Protein AF-A0A8J6YU55-F1 (afdb_monomer)

Secondary structure (DSSP, 8-state):
------TT-SSS-GGGS--SSTT---------EEEEETTEEEEE-

Mean predicted aligned error: 2.54 Å

pLDDT: mean 97.3, std 2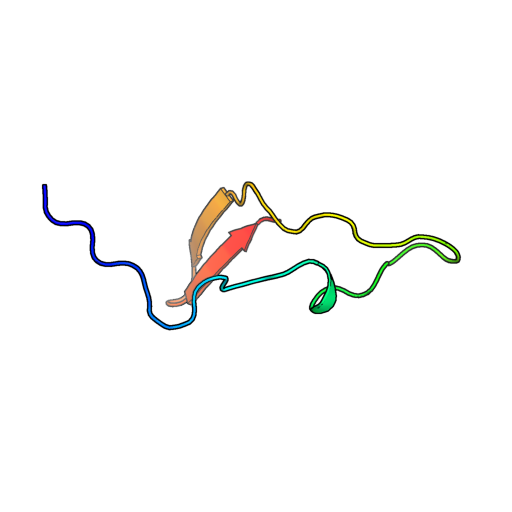.84, range [80.31, 98.75]

Sequence (45 aa):
MRVERYLENPIITPEMVKPYHEGFEVIGAFNAGVAQYNGEILLVL

Foldseek 3Di:
DDDDDDPCPVPDAQVNDDDPDPPDGRHDDDDFDWDDDPNDIDTHD

Structure (mmCIF, N/CA/C/O backbone):
data_AF-A0A8J6YU55-F1
#
_entry.id   AF-A0A8J6YU55-F1
#
loop_
_atom_site.group_PDB
_atom_site.id
_atom_site.type_symbol
_atom_site.label_atom_id
_atom_site.label_alt_id
_atom_site.label_comp_id
_atom_site.label_asym_id
_atom_site.label_entity_id
_atom_site.label_seq_id
_atom_site.pdbx_PDB_ins_code
_atom_site.Cartn_x
_atom_site.Cartn_y
_atom_site.Cartn_z
_atom_site.occupancy
_atom_site.B_iso_or_equiv
_atom_site.auth_seq_id
_atom_site.auth_comp_id
_atom_site.auth_asym_id
_atom_site.auth_atom_id
_atom_site.pdbx_PDB_model_num
ATOM 1 N N . MET A 1 1 ? -13.533 23.185 7.433 1.00 80.31 1 MET A N 1
ATOM 2 C CA . MET A 1 1 ? -13.044 21.862 7.877 1.00 80.31 1 MET A CA 1
ATOM 3 C C . MET A 1 1 ? -11.543 21.972 8.093 1.00 80.31 1 MET A C 1
ATOM 5 O O . MET A 1 1 ? -10.866 22.443 7.188 1.00 80.31 1 MET A O 1
ATOM 9 N N . ARG A 1 2 ? -11.029 21.629 9.278 1.00 92.31 2 ARG A N 1
ATOM 10 C CA . ARG A 1 2 ? -9.581 21.535 9.515 1.00 92.31 2 ARG A CA 1
ATOM 11 C C . ARG A 1 2 ? -9.170 20.098 9.211 1.00 92.31 2 ARG A C 1
ATOM 13 O O . ARG A 1 2 ? -9.736 19.183 9.794 1.00 92.31 2 ARG A O 1
ATOM 20 N N . VAL A 1 3 ? -8.259 19.913 8.260 1.00 95.62 3 VAL A N 1
ATOM 21 C CA . VAL A 1 3 ? -7.744 18.591 7.889 1.00 95.62 3 VAL A CA 1
ATOM 22 C C . VAL A 1 3 ? -6.437 18.375 8.631 1.00 95.62 3 VAL A C 1
ATOM 24 O O . VAL A 1 3 ? -5.489 19.134 8.437 1.00 95.62 3 VAL A O 1
ATOM 27 N N . GLU A 1 4 ? -6.391 17.343 9.461 1.00 96.31 4 GLU A N 1
ATOM 28 C CA . GLU A 1 4 ? -5.166 16.892 10.110 1.00 96.31 4 GLU A CA 1
ATOM 29 C C . GLU A 1 4 ? -4.631 15.707 9.315 1.00 96.31 4 GLU A C 1
ATOM 31 O O . GLU A 1 4 ? -5.248 14.646 9.248 1.00 96.31 4 GLU A O 1
ATOM 36 N N . ARG A 1 5 ? -3.516 15.929 8.619 1.00 97.12 5 ARG A N 1
ATOM 37 C CA . ARG A 1 5 ? -2.818 14.858 7.912 1.00 97.12 5 ARG A CA 1
ATOM 38 C C . ARG A 1 5 ? -1.922 14.149 8.906 1.00 97.12 5 ARG A C 1
ATOM 40 O O . ARG A 1 5 ? -1.248 14.805 9.695 1.00 97.12 5 ARG A O 1
ATOM 47 N N . TYR A 1 6 ? -1.912 12.827 8.827 1.00 97.69 6 TYR A N 1
ATOM 48 C CA . TYR A 1 6 ? -0.993 12.030 9.618 1.00 97.69 6 TYR A CA 1
ATOM 49 C C . TYR A 1 6 ? 0.458 12.393 9.261 1.00 97.69 6 TYR A C 1
ATOM 51 O O . TYR A 1 6 ? 0.739 12.654 8.086 1.00 97.69 6 TYR A O 1
ATOM 59 N N . LEU A 1 7 ? 1.339 12.476 10.263 1.00 97.94 7 LEU A N 1
ATOM 60 C CA . LEU A 1 7 ? 2.714 12.968 10.117 1.00 97.94 7 LEU A CA 1
ATOM 61 C C . LEU A 1 7 ? 3.549 12.027 9.235 1.00 97.94 7 LEU A C 1
ATOM 63 O O . LEU A 1 7 ? 4.403 12.473 8.479 1.00 97.94 7 LEU A O 1
ATOM 67 N N . GLU A 1 8 ? 3.237 10.741 9.295 1.00 97.19 8 GLU A N 1
ATOM 68 C CA . GLU A 1 8 ? 3.901 9.637 8.620 1.00 97.19 8 GLU A CA 1
ATOM 69 C C . GLU A 1 8 ? 3.358 9.415 7.204 1.00 97.19 8 GLU A C 1
ATOM 71 O O . GLU A 1 8 ? 3.752 8.467 6.535 1.00 97.19 8 GLU A O 1
ATOM 76 N N . ASN A 1 9 ? 2.458 10.275 6.714 1.00 97.00 9 ASN A N 1
ATOM 77 C CA . ASN A 1 9 ? 2.057 10.210 5.315 1.00 97.00 9 ASN A CA 1
ATOM 78 C C . ASN A 1 9 ? 3.242 10.533 4.383 1.00 97.00 9 ASN A C 1
ATOM 80 O O . ASN A 1 9 ? 3.920 11.541 4.600 1.00 97.00 9 ASN A O 1
ATOM 84 N N . PRO A 1 10 ? 3.419 9.773 3.283 1.00 97.12 10 PRO A N 1
ATOM 85 C CA . PRO A 1 10 ? 2.606 8.628 2.846 1.00 97.12 10 PRO A CA 1
ATOM 86 C C . PRO A 1 10 ? 2.868 7.348 3.663 1.00 97.12 10 PRO A C 1
ATOM 88 O O . PRO A 1 10 ? 4.010 6.936 3.824 1.00 97.12 10 PRO A O 1
ATOM 91 N N . ILE A 1 11 ? 1.797 6.686 4.118 1.00 97.25 11 ILE A N 1
ATOM 92 C CA . ILE A 1 11 ? 1.906 5.489 4.975 1.00 97.25 11 ILE A CA 1
ATOM 93 C C . ILE A 1 11 ? 2.424 4.238 4.24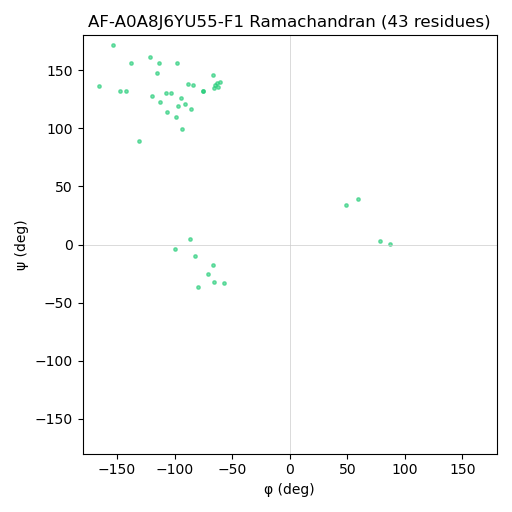8 1.00 97.25 11 ILE A C 1
ATOM 95 O O . ILE A 1 11 ? 2.970 3.350 4.894 1.00 97.25 11 ILE A O 1
ATOM 99 N N . ILE A 1 12 ? 2.242 4.156 2.924 1.00 98.00 12 ILE A N 1
ATOM 100 C CA . ILE A 1 12 ? 2.785 3.101 2.057 1.00 98.00 12 ILE A CA 1
ATOM 101 C C . ILE A 1 12 ? 3.195 3.757 0.734 1.00 98.00 12 ILE A C 1
ATOM 103 O O . ILE A 1 12 ? 2.416 4.520 0.157 1.00 98.00 12 ILE A O 1
ATOM 107 N N . THR A 1 13 ? 4.405 3.466 0.254 1.00 98.19 13 THR A N 1
ATOM 108 C CA . THR A 1 13 ? 4.905 3.898 -1.063 1.00 98.19 13 THR A CA 1
ATOM 109 C C . THR A 1 13 ? 5.292 2.685 -1.919 1.00 98.19 13 THR A C 1
ATOM 111 O O . THR A 1 13 ? 5.475 1.595 -1.370 1.00 98.19 13 THR A O 1
ATOM 114 N N . PRO A 1 14 ? 5.418 2.822 -3.255 1.00 98.31 14 PRO A N 1
ATOM 115 C CA . PRO A 1 14 ? 5.788 1.702 -4.124 1.00 98.31 14 PRO A CA 1
ATOM 116 C C . PRO A 1 14 ? 7.119 1.039 -3.738 1.00 98.31 14 PRO A C 1
ATOM 118 O O . PRO A 1 14 ? 7.248 -0.178 -3.820 1.00 98.31 14 PRO A O 1
ATOM 121 N N . GLU A 1 15 ? 8.080 1.813 -3.229 1.00 97.81 15 GLU A N 1
ATOM 122 C CA . GLU A 1 15 ? 9.406 1.338 -2.814 1.00 97.81 15 GLU A CA 1
ATOM 123 C C . GLU A 1 15 ? 9.356 0.402 -1.597 1.00 97.81 15 GLU A C 1
ATOM 125 O O . GLU A 1 15 ? 10.308 -0.335 -1.340 1.00 97.81 15 GLU A O 1
ATOM 130 N N . MET A 1 16 ? 8.250 0.410 -0.847 1.00 98.00 16 MET A N 1
ATOM 131 C CA . MET A 1 16 ? 8.025 -0.486 0.290 1.00 98.00 16 MET A CA 1
ATOM 132 C C . MET A 1 16 ? 7.511 -1.870 -0.141 1.00 98.00 16 MET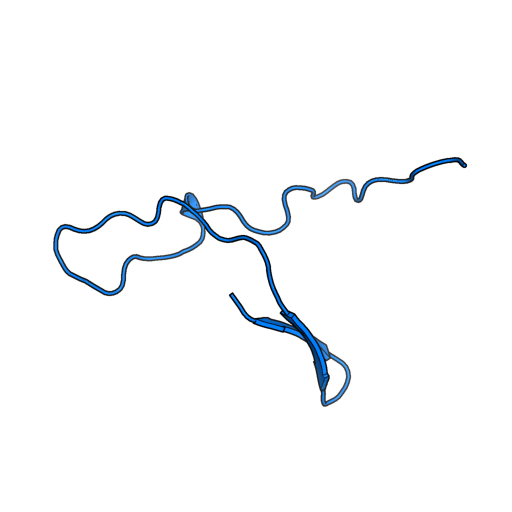 A C 1
ATOM 134 O O . MET A 1 16 ? 7.456 -2.782 0.684 1.00 98.00 16 MET A O 1
ATOM 138 N N . VAL A 1 17 ? 7.130 -2.049 -1.412 1.00 98.00 17 VAL A N 1
ATOM 139 C CA . VAL A 1 17 ? 6.518 -3.278 -1.932 1.00 98.00 17 VAL A CA 1
ATOM 140 C C . VAL A 1 1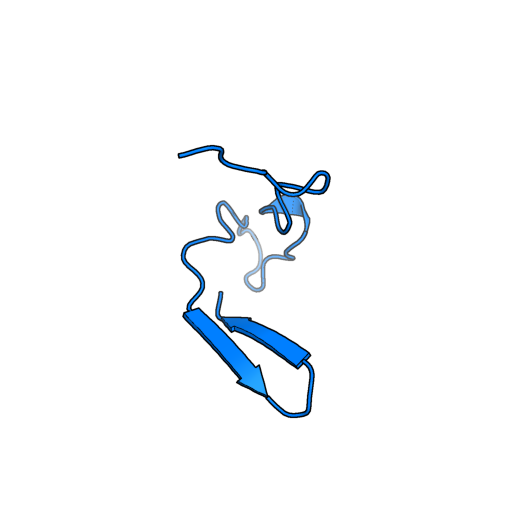7 ? 7.463 -3.956 -2.917 1.00 98.00 17 VAL A C 1
ATOM 142 O O . VAL A 1 17 ? 7.855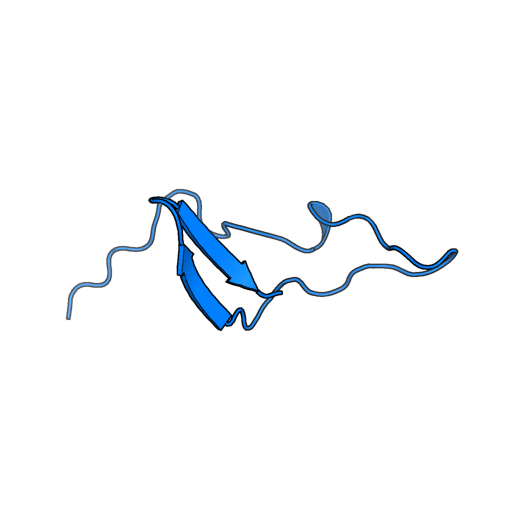 -3.397 -3.938 1.00 98.00 17 VAL A O 1
ATOM 145 N N . LYS A 1 18 ? 7.816 -5.212 -2.635 1.00 97.62 18 LYS A N 1
ATOM 146 C CA . LYS A 1 18 ? 8.637 -6.004 -3.552 1.00 97.62 18 LYS A CA 1
ATOM 147 C C . LYS A 1 18 ? 7.790 -6.472 -4.748 1.00 97.62 18 LYS A C 1
ATOM 149 O O . LYS A 1 18 ? 6.725 -7.049 -4.518 1.00 97.62 18 LYS A O 1
ATOM 154 N N . PRO A 1 19 ? 8.256 -6.318 -6.001 1.00 98.25 19 PRO A N 1
ATOM 155 C CA . PRO A 1 19 ? 7.577 -6.910 -7.148 1.00 98.25 19 PRO A CA 1
ATOM 156 C C . PRO A 1 19 ? 7.566 -8.438 -7.026 1.00 98.25 19 PRO A C 1
ATOM 158 O O . PRO A 1 19 ? 8.571 -9.060 -6.673 1.00 98.25 19 PRO A O 1
ATOM 161 N N . TYR A 1 20 ? 6.416 -9.044 -7.316 1.00 97.38 20 TYR A N 1
ATOM 162 C CA . TYR A 1 20 ? 6.275 -10.501 -7.332 1.00 97.38 20 TYR A CA 1
ATOM 163 C C . TYR A 1 20 ? 6.825 -11.121 -8.627 1.00 97.38 20 TYR A C 1
ATOM 165 O O . TYR A 1 20 ? 7.422 -12.195 -8.595 1.00 97.38 20 TYR A O 1
ATOM 173 N N . HIS A 1 21 ? 6.647 -10.436 -9.760 1.00 98.31 21 HIS A N 1
ATOM 174 C CA . HIS A 1 21 ? 7.102 -10.899 -11.070 1.00 98.31 21 HIS A CA 1
ATOM 175 C C . HIS A 1 21 ? 8.544 -10.460 -11.360 1.00 98.31 21 HIS A C 1
ATOM 177 O O . HIS A 1 21 ? 8.925 -9.319 -11.098 1.00 98.31 21 HIS A O 1
ATOM 183 N N . GLU A 1 22 ? 9.346 -11.363 -11.928 1.00 97.94 22 GLU A N 1
ATOM 184 C CA . GLU A 1 22 ? 10.725 -11.071 -12.329 1.00 97.94 22 GLU A CA 1
ATOM 185 C C . GLU A 1 22 ? 10.767 -10.045 -13.470 1.00 97.94 22 GLU A C 1
ATOM 187 O O . GLU A 1 22 ? 10.015 -10.147 -14.437 1.00 97.94 22 GLU A O 1
ATOM 192 N N . GLY A 1 23 ? 11.650 -9.049 -13.347 1.00 98.19 23 GLY A N 1
ATOM 193 C CA . GLY A 1 23 ? 11.795 -7.965 -14.323 1.00 98.19 23 GLY A CA 1
ATOM 194 C C . GLY A 1 23 ? 10.730 -6.865 -14.233 1.00 98.19 23 GLY A C 1
ATOM 195 O O . GLY A 1 23 ? 10.760 -5.947 -15.047 1.00 98.19 23 GLY A O 1
ATOM 196 N N . PHE A 1 24 ? 9.810 -6.935 -13.264 1.00 98.50 24 PHE A N 1
ATOM 197 C CA . PHE A 1 24 ? 8.782 -5.914 -13.040 1.00 98.50 24 PHE A CA 1
ATOM 198 C C . PHE A 1 24 ? 9.180 -4.945 -11.926 1.00 98.50 24 PHE A C 1
ATOM 200 O O . PHE A 1 24 ? 9.935 -5.286 -11.015 1.00 98.50 24 PHE A O 1
ATOM 207 N N . GLU A 1 25 ? 8.594 -3.753 -11.977 1.00 98.25 25 GLU A N 1
ATOM 208 C CA . GLU A 1 25 ? 8.635 -2.746 -10.920 1.00 98.25 25 GLU A CA 1
ATOM 209 C C . GLU A 1 25 ? 7.230 -2.507 -10.354 1.00 98.25 25 GLU A C 1
ATOM 211 O O . GLU A 1 25 ? 6.227 -2.604 -11.066 1.00 98.25 25 GLU A O 1
ATOM 216 N N . VAL A 1 26 ? 7.146 -2.195 -9.060 1.00 98.44 26 VAL A N 1
ATOM 217 C CA . VAL A 1 26 ? 5.902 -1.702 -8.462 1.00 98.44 26 VAL A CA 1
ATOM 218 C C . VAL A 1 26 ? 5.866 -0.194 -8.671 1.00 98.44 26 VAL A C 1
ATOM 220 O O . VAL A 1 26 ? 6.708 0.520 -8.142 1.00 98.44 26 VAL A O 1
ATOM 223 N N . ILE A 1 27 ? 4.883 0.288 -9.433 1.00 98.19 27 ILE A N 1
ATOM 224 C CA . ILE A 1 27 ? 4.703 1.725 -9.713 1.00 98.19 27 ILE A CA 1
ATOM 225 C C . ILE A 1 27 ? 3.623 2.378 -8.841 1.00 98.19 27 ILE A C 1
ATOM 227 O O . ILE A 1 27 ? 3.387 3.580 -8.929 1.00 98.19 27 ILE A O 1
ATOM 231 N N . GLY A 1 28 ? 2.936 1.593 -8.008 1.00 98.12 28 GLY A N 1
ATOM 232 C CA . GLY A 1 28 ? 1.825 2.076 -7.200 1.00 98.12 28 GLY A CA 1
ATOM 233 C C . GLY A 1 28 ? 1.428 1.109 -6.090 1.00 98.12 28 GLY A C 1
ATOM 234 O O . GLY A 1 28 ? 1.287 -0.084 -6.327 1.00 98.12 28 GLY A O 1
ATOM 235 N N . ALA A 1 29 ? 1.191 1.662 -4.901 1.00 98.31 29 ALA A N 1
ATOM 236 C CA . ALA A 1 29 ? 0.517 1.013 -3.780 1.00 98.31 29 ALA A CA 1
ATOM 237 C C . ALA A 1 29 ? -0.562 1.985 -3.271 1.00 98.31 29 ALA A C 1
ATOM 239 O O . ALA A 1 29 ? -0.279 2.887 -2.484 1.00 98.31 29 ALA A O 1
ATOM 240 N N . PHE A 1 30 ? -1.771 1.902 -3.832 1.00 97.25 30 PHE A N 1
ATOM 241 C CA . PHE A 1 30 ? -2.810 2.924 -3.665 1.00 97.25 30 PHE A CA 1
ATOM 242 C C . PHE A 1 30 ? -4.227 2.348 -3.816 1.00 97.25 30 PHE A C 1
ATOM 244 O O . PHE A 1 30 ? -4.399 1.200 -4.205 1.00 97.25 30 PHE A O 1
A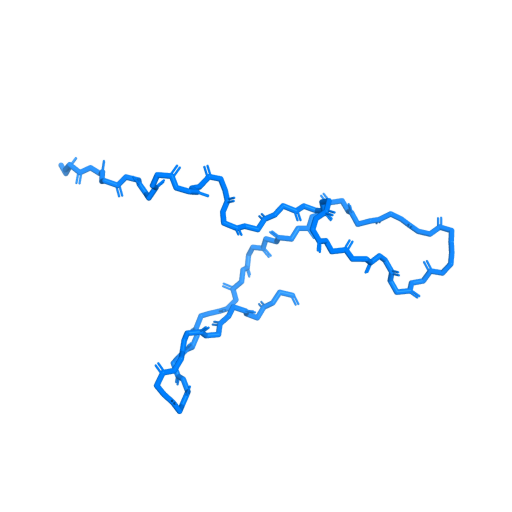TOM 251 N N . ASN A 1 31 ? -5.246 3.166 -3.520 1.00 97.75 31 ASN A N 1
ATOM 252 C CA . ASN A 1 31 ? -6.675 2.826 -3.638 1.00 97.75 31 ASN A CA 1
ATOM 253 C C . ASN A 1 31 ? -7.130 1.622 -2.795 1.00 97.75 31 ASN A C 1
ATOM 255 O O . ASN A 1 31 ? -7.968 0.834 -3.231 1.00 97.75 31 ASN A O 1
ATOM 259 N N . ALA A 1 32 ? -6.608 1.515 -1.571 1.00 97.88 32 ALA A N 1
ATOM 260 C CA . ALA A 1 32 ? -6.928 0.399 -0.693 1.00 97.88 32 ALA A CA 1
ATOM 261 C C . ALA A 1 32 ? -8.414 0.340 -0.317 1.00 97.88 32 ALA A C 1
ATOM 263 O O . ALA A 1 32 ? -9.012 1.349 0.073 1.00 97.88 32 ALA A O 1
ATOM 264 N N . GLY A 1 33 ? -8.971 -0.870 -0.301 1.00 98.44 33 GLY A N 1
ATOM 265 C CA . GLY A 1 33 ? -10.106 -1.162 0.572 1.00 98.44 33 GLY A CA 1
ATOM 266 C C . GLY A 1 33 ? -9.665 -1.107 2.040 1.00 98.44 33 GLY A C 1
ATOM 267 O O . GLY A 1 33 ? -8.534 -1.478 2.353 1.00 98.44 33 GLY A O 1
ATOM 268 N N . VAL A 1 34 ? -10.542 -0.658 2.942 1.00 98.44 34 VAL A N 1
ATOM 269 C CA . VAL A 1 34 ? -10.239 -0.550 4.382 1.00 98.44 34 VAL A CA 1
ATOM 270 C C . VAL A 1 34 ? -11.194 -1.427 5.183 1.00 98.44 34 VAL A C 1
ATOM 272 O O . VAL A 1 34 ? -12.411 -1.312 5.037 1.00 98.44 34 VAL A O 1
ATOM 275 N N . ALA A 1 35 ? -10.646 -2.282 6.047 1.00 98.56 35 ALA A N 1
ATOM 276 C CA . ALA A 1 35 ? -11.416 -3.123 6.961 1.00 98.56 35 ALA A CA 1
ATOM 277 C C . ALA A 1 35 ? -10.784 -3.157 8.358 1.00 98.56 35 ALA A C 1
ATOM 279 O O . ALA A 1 35 ? -9.582 -2.957 8.506 1.00 98.56 35 ALA A O 1
ATO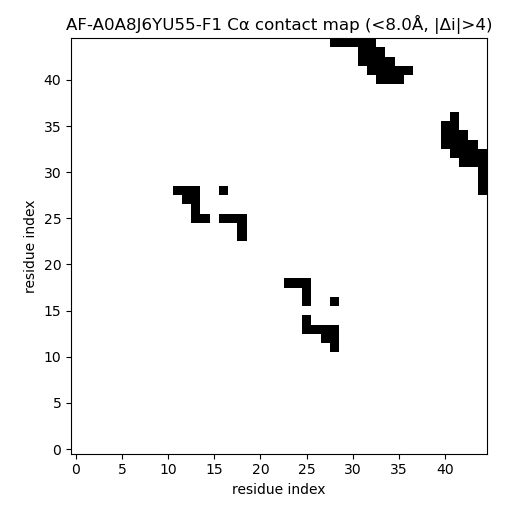M 280 N N . GLN A 1 36 ? -11.593 -3.449 9.378 1.00 98.62 36 GLN A N 1
ATOM 281 C CA . GLN A 1 36 ? -11.101 -3.809 10.706 1.00 98.62 36 GLN A CA 1
ATOM 282 C C . GLN A 1 36 ? -11.321 -5.304 10.931 1.00 98.62 36 GLN A C 1
ATOM 284 O O . GLN A 1 36 ? -12.428 -5.805 10.728 1.00 98.62 36 GLN A O 1
ATOM 289 N N . TYR A 1 37 ? -10.285 -6.015 11.367 1.00 98.50 37 TYR A N 1
ATOM 290 C CA . TYR A 1 37 ? -10.365 -7.443 11.654 1.00 98.50 37 TYR A CA 1
ATOM 291 C C . TYR A 1 37 ? -9.432 -7.805 12.807 1.00 98.50 37 TYR A C 1
ATOM 293 O O . TYR A 1 37 ? -8.287 -7.372 12.835 1.00 98.50 37 TYR A O 1
ATOM 301 N N . ASN A 1 38 ? -9.935 -8.567 13.784 1.00 98.12 38 ASN A N 1
ATOM 302 C CA . ASN A 1 38 ? -9.184 -9.004 14.970 1.00 98.12 38 ASN A CA 1
ATOM 303 C C . ASN A 1 38 ? -8.414 -7.886 15.709 1.00 98.12 38 ASN A C 1
ATOM 305 O O . ASN A 1 38 ? -7.357 -8.127 16.280 1.00 98.12 38 ASN A O 1
ATOM 309 N N . GLY A 1 39 ? -8.965 -6.668 15.733 1.00 98.38 39 GLY A N 1
ATOM 310 C CA . GLY A 1 39 ? -8.354 -5.518 16.411 1.00 98.38 39 GLY A CA 1
ATOM 311 C C . GLY A 1 39 ? -7.353 -4.724 15.566 1.00 98.38 39 GLY A C 1
ATOM 312 O O . GLY A 1 39 ? -6.849 -3.713 16.044 1.00 98.38 39 GLY A O 1
ATOM 313 N N . GLU A 1 40 ? -7.121 -5.113 14.313 1.00 98.75 40 GLU A N 1
ATOM 314 C CA . GLU A 1 40 ? -6.186 -4.453 13.400 1.00 98.75 40 GLU A CA 1
ATOM 315 C C . GLU A 1 40 ? -6.909 -3.799 12.217 1.00 98.75 40 GLU A C 1
ATOM 317 O O . GLU A 1 40 ? -8.025 -4.185 11.855 1.00 98.75 40 GLU A O 1
ATOM 322 N N . ILE A 1 41 ? -6.266 -2.796 11.614 1.00 98.31 41 ILE A N 1
ATOM 323 C CA . ILE A 1 41 ? -6.720 -2.170 10.369 1.00 98.31 41 ILE A CA 1
ATOM 324 C C . ILE A 1 41 ? -6.007 -2.840 9.200 1.00 98.31 41 ILE A C 1
ATOM 326 O O . ILE A 1 41 ? -4.781 -2.884 9.148 1.00 98.31 41 ILE A O 1
ATOM 330 N N . LEU A 1 42 ? -6.792 -3.320 8.243 1.00 98.38 42 LEU A N 1
ATOM 331 C CA . LEU A 1 42 ? -6.321 -3.914 7.003 1.00 98.38 42 LEU A CA 1
ATOM 332 C C . LEU A 1 42 ? -6.481 -2.908 5.862 1.00 98.38 42 LEU A C 1
ATOM 334 O O . LEU A 1 42 ? -7.565 -2.351 5.670 1.00 98.38 42 LEU A O 1
ATOM 338 N N . LEU A 1 43 ? -5.409 -2.726 5.092 1.00 98.38 43 LEU A N 1
ATOM 339 C CA . LEU A 1 43 ? -5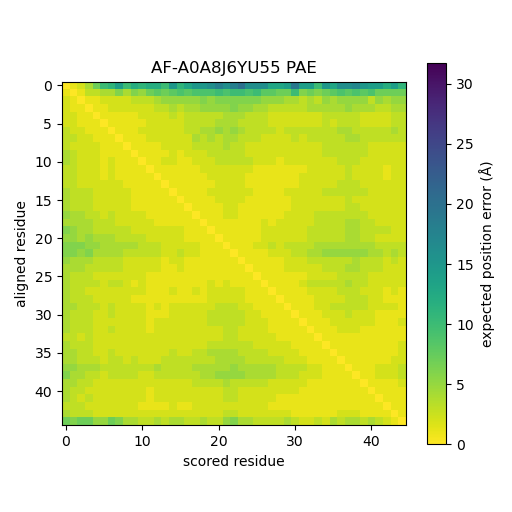.409 -2.032 3.807 1.00 98.38 43 LEU A CA 1
ATOM 340 C C . LEU A 1 43 ? -5.267 -3.086 2.705 1.00 98.38 43 LEU A C 1
ATOM 342 O O . LEU A 1 43 ? -4.244 -3.763 2.630 1.00 98.38 43 LEU A O 1
ATOM 346 N N . VAL A 1 44 ? -6.302 -3.254 1.883 1.00 97.69 44 VAL A N 1
ATOM 347 C CA . VAL A 1 44 ? -6.322 -4.237 0.789 1.00 97.69 44 VAL A CA 1
ATOM 348 C C . VAL A 1 44 ? -5.857 -3.550 -0.490 1.00 97.69 44 VAL A C 1
ATOM 350 O O . VAL A 1 44 ? -6.639 -2.817 -1.099 1.00 97.69 44 VAL A O 1
ATOM 353 N N . LEU A 1 45 ? -4.583 -3.763 -0.827 1.00 93.25 45 LEU A N 1
ATOM 354 C CA . LEU A 1 45 ? -3.829 -3.149 -1.925 1.00 93.25 45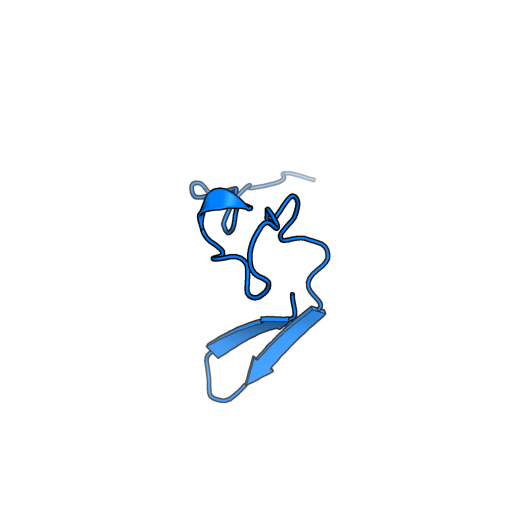 LEU A CA 1
ATOM 355 C C . LEU A 1 45 ? -3.450 -4.175 -2.997 1.00 93.25 45 LEU A C 1
ATOM 357 O O . LEU A 1 45 ? -3.226 -5.349 -2.622 1.00 93.25 45 LEU A O 1
#

Radius of gyration: 13.78 Å; Cα contacts (8 Å, |Δi|>4): 34; chains: 1; bounding box: 25×33×31 Å

Solvent-accessible surface area (backbone atoms only — not comparable to full-atom values): 3247 Å² total; per-residue (Å²): 134,88,84,85,76,66,87,66,63,76,86,63,51,29,89,80,49,82,55,88,55,88,95,54,78,49,90,68,58,66,88,53,50,81,48,78,57,99,92,41,80,46,72,55,107